Protein AF-A0A3B4WWG0-F1 (afdb_monomer)

Structure (mmCIF, N/CA/C/O backbone):
data_AF-A0A3B4WWG0-F1
#
_entry.id   AF-A0A3B4WWG0-F1
#
loop_
_atom_site.group_PDB
_atom_site.id
_atom_site.type_symbol
_atom_site.label_atom_id
_atom_site.label_alt_id
_atom_site.label_comp_id
_atom_site.label_asym_id
_atom_site.label_entity_id
_atom_site.label_seq_id
_atom_site.pdbx_PDB_ins_code
_atom_site.Cartn_x
_atom_site.Cartn_y
_atom_site.Cartn_z
_atom_site.occupancy
_atom_site.B_iso_or_equiv
_atom_site.auth_seq_id
_atom_site.auth_comp_id
_atom_site.auth_asym_id
_atom_site.auth_atom_id
_atom_site.pdbx_PDB_model_num
ATOM 1 N N . MET A 1 1 ? 19.763 -16.076 -14.778 1.00 58.22 1 MET A N 1
ATOM 2 C CA . MET A 1 1 ? 20.354 -15.865 -13.438 1.00 58.22 1 MET A CA 1
ATOM 3 C C . MET A 1 1 ? 19.389 -16.350 -12.348 1.00 58.22 1 MET A C 1
ATOM 5 O O . MET A 1 1 ? 18.736 -15.530 -11.707 1.00 58.22 1 MET A O 1
ATOM 9 N N . PRO A 1 2 ? 19.227 -17.671 -12.166 1.00 79.06 2 PRO A N 1
ATOM 10 C CA . PRO A 1 2 ? 18.315 -18.246 -11.165 1.00 79.06 2 PRO A CA 1
ATOM 11 C C . PRO A 1 2 ? 18.688 -17.908 -9.708 1.00 79.06 2 PRO A C 1
ATOM 13 O O . PRO A 1 2 ? 17.822 -17.850 -8.837 1.00 79.06 2 PRO A O 1
ATOM 16 N N . GLU A 1 3 ? 19.957 -17.619 -9.438 1.00 89.00 3 GLU A N 1
ATOM 17 C CA . GLU A 1 3 ? 20.491 -17.229 -8.126 1.00 89.00 3 GLU A CA 1
ATOM 18 C C . GLU A 1 3 ? 19.972 -15.855 -7.695 1.00 89.00 3 GLU A C 1
ATOM 20 O O . GLU A 1 3 ? 19.573 -15.683 -6.547 1.00 89.00 3 GLU A O 1
ATOM 25 N N . VAL A 1 4 ? 19.889 -14.903 -8.631 1.00 91.31 4 VAL A N 1
ATOM 26 C CA . VAL A 1 4 ? 19.341 -13.560 -8.377 1.00 91.31 4 VAL A CA 1
ATOM 27 C C . VAL A 1 4 ? 17.855 -13.646 -8.030 1.00 91.31 4 VAL A C 1
ATOM 29 O O . VAL A 1 4 ? 17.405 -13.010 -7.083 1.00 91.31 4 VAL A O 1
ATOM 32 N N . GLY A 1 5 ? 17.095 -14.489 -8.739 1.00 90.12 5 GLY A N 1
ATOM 33 C CA . GLY A 1 5 ? 15.681 -14.720 -8.432 1.00 90.12 5 GLY A CA 1
ATOM 34 C C . GLY A 1 5 ? 15.465 -15.333 -7.044 1.00 90.12 5 GLY A C 1
ATOM 35 O O . GLY A 1 5 ? 14.559 -14.918 -6.322 1.00 90.12 5 GLY A O 1
ATOM 36 N N . ARG A 1 6 ? 16.325 -16.278 -6.639 1.00 89.81 6 ARG A N 1
ATOM 37 C CA . ARG A 1 6 ? 16.309 -16.847 -5.281 1.00 89.81 6 ARG A CA 1
ATOM 38 C C . ARG A 1 6 ? 16.653 -15.805 -4.220 1.00 89.81 6 ARG A C 1
ATOM 40 O O . ARG A 1 6 ? 15.915 -15.686 -3.251 1.00 89.81 6 ARG A O 1
ATOM 47 N N . LEU A 1 7 ? 17.706 -15.018 -4.429 1.00 91.94 7 LEU A N 1
ATOM 48 C CA . LEU A 1 7 ? 18.106 -13.962 -3.499 1.00 91.94 7 LEU A CA 1
ATOM 49 C C . LEU A 1 7 ? 16.988 -12.930 -3.299 1.00 91.94 7 LEU A C 1
ATOM 51 O O . LEU A 1 7 ? 16.643 -12.613 -2.166 1.00 91.94 7 LEU A O 1
ATOM 55 N N . LEU A 1 8 ? 16.372 -12.456 -4.385 1.00 87.00 8 LEU A N 1
ATOM 56 C CA . LEU A 1 8 ? 15.265 -11.497 -4.319 1.00 87.00 8 LEU A CA 1
ATOM 57 C C . LEU A 1 8 ? 14.058 -12.055 -3.557 1.00 87.00 8 LEU A C 1
ATOM 59 O O . LEU A 1 8 ? 13.416 -11.326 -2.797 1.00 87.00 8 LEU A O 1
ATOM 63 N N . LYS A 1 9 ? 13.760 -13.347 -3.729 1.00 82.12 9 LYS A N 1
ATOM 64 C CA . LYS A 1 9 ? 12.702 -14.024 -2.976 1.00 82.12 9 LYS A CA 1
ATOM 65 C C . LYS A 1 9 ? 13.017 -14.054 -1.480 1.00 82.12 9 LYS A C 1
ATOM 67 O O . LYS A 1 9 ? 12.163 -13.653 -0.695 1.00 82.12 9 LYS A O 1
ATOM 72 N N . GLU A 1 10 ? 14.218 -14.475 -1.092 1.00 90.12 10 GLU A N 1
ATOM 73 C CA . GLU A 1 10 ? 14.619 -14.526 0.322 1.00 90.12 10 GLU A CA 1
ATOM 74 C C . GLU A 1 10 ? 14.648 -13.128 0.953 1.00 90.12 10 GLU A C 1
ATOM 76 O O . GLU A 1 10 ? 14.090 -12.925 2.027 1.00 90.12 10 GLU A O 1
ATOM 81 N N . MET A 1 11 ? 15.175 -12.120 0.250 1.00 86.06 11 MET A N 1
ATOM 82 C CA . MET A 1 11 ? 15.139 -10.727 0.712 1.00 86.06 11 MET A CA 1
ATOM 83 C C . MET A 1 11 ? 13.705 -10.218 0.913 1.00 86.06 11 MET A C 1
ATOM 85 O O . MET A 1 11 ? 13.432 -9.509 1.881 1.00 86.06 11 MET A O 1
ATOM 89 N N . SER A 1 12 ? 12.780 -10.599 0.027 1.00 81.50 12 SER A N 1
ATOM 90 C CA . SER A 1 12 ? 11.363 -10.239 0.149 1.00 81.50 12 SER A CA 1
ATOM 91 C C . SER A 1 12 ? 10.706 -10.905 1.360 1.00 81.50 12 SER A C 1
ATOM 93 O O . SER A 1 12 ? 9.911 -10.267 2.046 1.00 81.50 12 SER A O 1
ATOM 95 N N . LEU A 1 13 ? 11.041 -12.167 1.647 1.00 82.75 13 LEU A N 1
ATOM 96 C CA . LEU A 1 13 ? 10.559 -12.871 2.839 1.00 82.75 13 LEU A CA 1
ATOM 97 C C . LEU A 1 13 ? 11.093 -12.218 4.121 1.00 82.75 13 LEU A C 1
ATOM 99 O O . LEU A 1 13 ? 10.299 -11.879 4.994 1.00 82.75 13 LEU A O 1
ATOM 103 N N . CYS A 1 14 ? 12.395 -11.922 4.184 1.00 86.75 14 CYS A N 1
ATOM 104 C CA . CYS A 1 14 ? 13.001 -11.224 5.320 1.00 86.75 14 CYS A CA 1
ATOM 105 C C . CYS A 1 14 ? 12.363 -9.850 5.577 1.00 86.75 14 CYS A C 1
ATOM 107 O O . CYS A 1 14 ? 12.158 -9.463 6.727 1.00 86.75 14 CYS A O 1
ATOM 109 N N . LEU A 1 15 ? 12.031 -9.105 4.517 1.00 85.31 15 LEU A N 1
ATOM 110 C CA . LEU A 1 15 ? 11.361 -7.811 4.650 1.00 85.31 15 LEU A CA 1
ATOM 111 C C . LEU A 1 15 ? 9.958 -7.952 5.259 1.00 85.31 15 LEU A C 1
ATOM 113 O O . LEU A 1 15 ? 9.583 -7.155 6.120 1.00 85.31 15 LEU A O 1
ATOM 117 N N . LEU A 1 16 ? 9.195 -8.967 4.840 1.00 80.75 16 LEU A N 1
ATOM 118 C CA . LEU A 1 16 ? 7.865 -9.242 5.391 1.00 80.75 16 LEU A CA 1
ATOM 119 C C . LEU A 1 16 ? 7.933 -9.605 6.880 1.00 80.75 16 LEU A C 1
ATOM 121 O O . LEU A 1 16 ? 7.121 -9.105 7.662 1.00 80.75 16 LEU A O 1
ATOM 125 N N . ASP A 1 17 ? 8.920 -10.409 7.278 1.00 82.06 17 ASP A N 1
ATOM 126 C CA . ASP A 1 17 ? 9.125 -10.790 8.679 1.00 82.06 17 ASP A CA 1
ATOM 127 C C . ASP A 1 17 ? 9.519 -9.581 9.541 1.00 82.06 17 ASP A C 1
ATOM 129 O O . ASP A 1 17 ? 8.916 -9.340 10.590 1.00 82.06 17 ASP A O 1
ATOM 133 N N . LEU A 1 18 ? 10.461 -8.751 9.074 1.00 87.75 18 LEU A N 1
ATOM 134 C CA . LEU A 1 18 ? 10.836 -7.506 9.759 1.00 87.75 18 LEU A CA 1
ATOM 135 C C . LEU A 1 18 ? 9.633 -6.579 9.951 1.00 87.75 18 LEU A C 1
ATOM 137 O O . LEU A 1 18 ? 9.449 -5.991 11.017 1.00 87.75 18 LEU A O 1
ATOM 141 N N . GLN A 1 19 ? 8.778 -6.471 8.940 1.00 81.00 19 GLN A N 1
ATOM 142 C CA . GLN A 1 19 ? 7.584 -5.646 9.022 1.00 81.00 19 GLN A CA 1
ATOM 143 C C . GLN A 1 19 ? 6.549 -6.202 10.015 1.00 81.00 19 GLN A C 1
ATOM 145 O O . GLN A 1 19 ? 5.923 -5.429 10.749 1.00 81.00 19 GLN A O 1
ATOM 150 N N . ALA A 1 20 ? 6.373 -7.525 10.073 1.00 80.94 20 ALA A N 1
ATOM 151 C CA . ALA A 1 20 ? 5.531 -8.173 11.076 1.00 80.94 20 ALA A CA 1
ATOM 152 C C . ALA A 1 20 ? 6.029 -7.877 12.501 1.00 80.94 20 ALA A C 1
ATOM 154 O O . ALA A 1 20 ? 5.230 -7.507 13.366 1.00 80.94 20 ALA A O 1
ATOM 155 N N . LEU A 1 21 ? 7.346 -7.939 12.721 1.00 83.44 21 LEU A N 1
ATOM 156 C CA . LEU A 1 21 ? 7.971 -7.593 13.999 1.00 83.44 21 LEU A CA 1
ATOM 157 C C . LEU A 1 21 ? 7.757 -6.119 14.367 1.00 83.44 21 LEU A C 1
ATOM 159 O O . LEU A 1 21 ? 7.368 -5.826 15.497 1.00 83.44 21 LEU A O 1
ATOM 163 N N . CYS A 1 22 ? 7.907 -5.188 13.421 1.00 86.00 22 CYS A N 1
ATOM 164 C CA . CYS A 1 22 ? 7.608 -3.771 13.654 1.00 86.00 22 CYS A CA 1
ATOM 165 C C . CYS A 1 22 ? 6.151 -3.544 14.095 1.00 86.00 22 CYS A C 1
ATOM 167 O O . CYS A 1 22 ? 5.897 -2.762 15.012 1.00 86.00 22 CYS A O 1
ATOM 169 N N . ASN A 1 23 ? 5.191 -4.257 13.497 1.00 81.81 23 ASN A N 1
ATOM 170 C CA . ASN A 1 23 ? 3.783 -4.178 13.898 1.00 81.81 23 ASN A CA 1
ATOM 171 C C . ASN A 1 23 ? 3.547 -4.709 15.317 1.00 81.81 23 ASN A C 1
ATOM 173 O O . ASN A 1 23 ? 2.795 -4.099 16.077 1.00 81.81 23 ASN A O 1
ATOM 177 N N . ILE A 1 24 ? 4.202 -5.809 15.693 1.00 84.75 24 ILE A N 1
ATOM 178 C CA . ILE A 1 24 ? 4.153 -6.357 17.057 1.00 84.75 24 ILE A 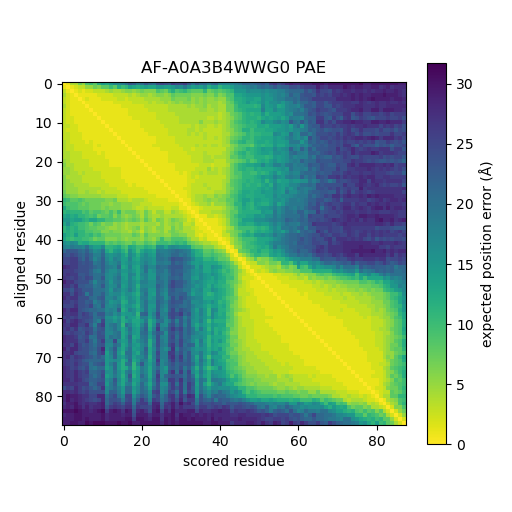CA 1
ATOM 179 C C . ILE A 1 24 ? 4.706 -5.341 18.061 1.00 84.75 24 ILE A C 1
ATOM 181 O O . ILE A 1 24 ? 4.071 -5.073 19.082 1.00 84.75 24 ILE A O 1
ATOM 185 N N . LEU A 1 25 ? 5.860 -4.738 17.762 1.00 85.81 25 LEU A N 1
ATOM 186 C CA . LEU A 1 25 ? 6.472 -3.717 18.615 1.00 85.81 25 LEU A CA 1
ATOM 187 C C . LEU A 1 25 ? 5.555 -2.496 18.769 1.00 85.81 25 LEU A C 1
ATOM 189 O O . LEU A 1 25 ? 5.369 -2.013 19.884 1.00 85.81 25 LEU A O 1
ATOM 193 N N . ALA A 1 26 ? 4.915 -2.045 17.686 1.00 85.38 26 ALA A N 1
ATOM 194 C CA . ALA A 1 26 ? 3.952 -0.947 17.726 1.00 85.38 26 ALA A CA 1
ATOM 195 C C . ALA A 1 26 ? 2.697 -1.287 18.553 1.00 85.38 26 ALA A C 1
ATOM 197 O O . ALA A 1 26 ? 2.233 -0.455 19.332 1.00 85.38 26 ALA A O 1
ATOM 198 N N . GLN A 1 27 ? 2.162 -2.508 18.429 1.00 83.81 27 GLN A N 1
ATOM 199 C CA . GLN A 1 27 ? 1.044 -2.985 19.254 1.00 83.81 27 GLN A CA 1
ATOM 200 C C . GLN A 1 27 ? 1.416 -2.976 20.740 1.00 83.81 27 GLN A C 1
ATOM 202 O O . GLN A 1 27 ? 0.682 -2.416 21.553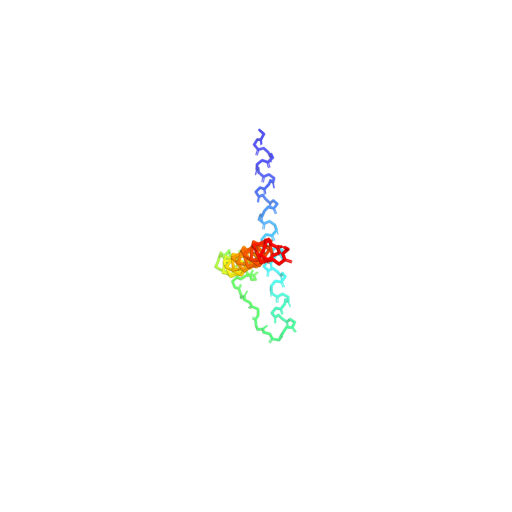 1.00 83.81 27 GLN A O 1
ATOM 207 N N . ARG A 1 28 ? 2.593 -3.513 21.081 1.00 86.31 28 ARG A N 1
ATOM 208 C CA . ARG A 1 28 ? 3.108 -3.541 22.457 1.00 86.31 28 ARG A CA 1
ATOM 209 C C . ARG A 1 28 ? 3.336 -2.143 23.020 1.00 86.31 28 ARG A C 1
ATOM 211 O O . ARG A 1 28 ? 2.952 -1.892 24.157 1.00 86.31 28 ARG A O 1
ATOM 218 N N . ALA A 1 29 ? 3.896 -1.230 22.229 1.00 87.25 29 ALA A N 1
ATOM 219 C CA . ALA A 1 29 ? 4.090 0.164 22.629 1.00 87.25 29 ALA A CA 1
ATOM 220 C C . ALA A 1 29 ? 2.760 0.879 22.932 1.00 87.25 29 ALA A C 1
ATOM 222 O O . ALA A 1 29 ? 2.716 1.768 23.775 1.00 87.25 29 ALA A O 1
ATOM 223 N N . GLN A 1 30 ? 1.665 0.463 22.290 1.00 90.56 30 GLN A N 1
ATOM 224 C CA . GLN A 1 30 ? 0.308 0.959 22.550 1.00 90.56 30 GLN A CA 1
ATOM 225 C C . GLN A 1 30 ? -0.411 0.208 23.688 1.00 90.56 30 GLN A C 1
ATOM 227 O O . GLN A 1 30 ? -1.606 0.415 23.886 1.00 90.56 30 GLN A O 1
ATOM 232 N N . GLY A 1 31 ? 0.270 -0.700 24.397 1.00 90.12 31 GLY A N 1
ATOM 233 C CA . GLY A 1 31 ? -0.325 -1.526 25.453 1.00 90.12 31 GLY A CA 1
ATOM 234 C C . GLY A 1 31 ? -1.278 -2.616 24.946 1.00 90.12 31 GLY A C 1
ATOM 235 O O . GLY A 1 31 ? -2.005 -3.204 25.742 1.00 90.12 31 GLY A O 1
ATOM 236 N N . LYS A 1 32 ? -1.295 -2.893 23.636 1.00 84.44 32 LYS A N 1
ATOM 237 C CA . LYS A 1 32 ? -2.127 -3.941 23.030 1.00 84.44 32 LYS A CA 1
ATOM 238 C C . LYS A 1 32 ? -1.428 -5.294 23.116 1.00 84.44 32 LYS A C 1
ATOM 240 O O . LYS A 1 32 ? -0.197 -5.388 23.070 1.00 84.44 32 LYS A O 1
ATOM 245 N N . GLU A 1 33 ? -2.222 -6.353 23.192 1.00 85.50 33 GLU A N 1
ATOM 246 C CA . GLU A 1 33 ? -1.710 -7.715 23.092 1.00 85.50 33 GLU A CA 1
ATOM 247 C C . GLU A 1 33 ? -1.177 -7.972 21.666 1.00 85.50 33 GLU A C 1
ATOM 249 O O . GLU A 1 33 ? -1.849 -7.621 20.688 1.00 85.50 33 GLU A O 1
ATOM 254 N N . PRO A 1 34 ? 0.047 -8.511 21.516 1.00 79.31 34 PRO A N 1
ATOM 255 C CA . PRO A 1 34 ? 0.648 -8.724 20.209 1.00 79.31 34 PRO A CA 1
ATOM 256 C C . PRO A 1 34 ? -0.056 -9.864 19.473 1.00 79.31 34 PRO A C 1
ATOM 258 O O . PRO A 1 34 ? -0.410 -10.881 20.065 1.00 79.31 34 PRO A O 1
ATOM 261 N N . ASN A 1 35 ? -0.226 -9.727 18.158 1.00 75.75 35 ASN A N 1
ATOM 262 C CA . ASN A 1 35 ? -0.829 -10.789 17.358 1.00 75.75 35 ASN A CA 1
ATOM 263 C C . ASN A 1 35 ? 0.065 -12.048 17.361 1.00 75.75 35 ASN A C 1
ATOM 265 O O . ASN A 1 35 ? 1.144 -12.059 16.766 1.00 75.75 35 ASN A O 1
ATOM 269 N N . LEU A 1 36 ? -0.410 -13.116 18.010 1.00 73.06 36 LEU A N 1
ATOM 270 C CA . LEU A 1 36 ? 0.331 -14.368 18.177 1.00 73.06 36 LEU A CA 1
ATOM 271 C C . LEU A 1 36 ? 0.667 -15.040 16.836 1.00 73.06 36 LEU A C 1
ATOM 273 O O . LEU A 1 36 ? 1.723 -15.646 16.694 1.00 73.06 36 LEU A O 1
ATOM 277 N N . SER A 1 37 ? -0.200 -14.906 15.829 1.00 75.06 37 SER A N 1
ATOM 278 C CA . SER A 1 37 ? 0.041 -15.461 14.494 1.00 75.06 37 SER A CA 1
ATOM 279 C C . SER A 1 37 ? 1.211 -14.762 13.798 1.00 75.06 37 SER A C 1
ATOM 281 O O . SER A 1 37 ? 2.059 -15.436 13.220 1.00 75.06 37 SER A O 1
ATOM 283 N N . LEU A 1 38 ? 1.315 -13.433 13.919 1.00 68.75 38 LEU A N 1
ATOM 284 C CA . LEU A 1 38 ? 2.485 -12.686 13.443 1.00 68.75 38 LEU A CA 1
ATOM 285 C C . LEU A 1 38 ? 3.755 -13.079 14.208 1.00 68.75 38 LEU A C 1
ATOM 287 O O . LEU A 1 38 ? 4.807 -13.234 13.596 1.00 68.75 38 LEU A O 1
ATOM 291 N N . LEU A 1 39 ? 3.659 -13.263 15.530 1.00 74.44 39 LEU A N 1
ATOM 292 C CA . LEU A 1 39 ? 4.800 -13.640 16.373 1.00 74.44 39 LEU A CA 1
ATOM 293 C C . LEU A 1 39 ? 5.363 -15.020 16.005 1.00 74.44 39 LEU A C 1
ATOM 295 O O . LEU A 1 39 ? 6.570 -15.228 16.046 1.00 74.44 39 LEU A O 1
ATOM 299 N N . LEU A 1 40 ? 4.489 -15.948 15.619 1.00 76.69 40 LEU A N 1
ATOM 300 C CA . LEU A 1 40 ? 4.855 -17.303 15.208 1.00 76.69 40 LEU A CA 1
ATOM 301 C C . LEU A 1 40 ? 5.303 -17.389 13.737 1.00 76.69 40 LEU A C 1
ATOM 303 O O . LEU A 1 40 ? 5.437 -18.491 13.207 1.00 76.69 40 LEU A O 1
ATOM 307 N N . GLY A 1 41 ? 5.499 -16.254 13.052 1.00 67.12 41 GLY A N 1
ATOM 308 C CA . GLY A 1 41 ? 5.893 -16.229 11.640 1.00 67.12 41 GLY A CA 1
ATOM 309 C C . GLY A 1 41 ? 4.826 -16.807 10.706 1.00 67.12 41 GLY A C 1
ATOM 310 O O . GLY A 1 41 ? 5.107 -17.157 9.556 1.00 67.12 41 GLY A O 1
ATOM 311 N N . MET A 1 42 ? 3.580 -16.932 11.177 1.00 68.38 42 MET A N 1
ATOM 312 C CA . MET A 1 42 ? 2.481 -17.330 10.314 1.00 68.38 42 MET A CA 1
ATOM 313 C C . MET A 1 42 ? 2.202 -16.159 9.384 1.00 68.38 42 MET A C 1
ATOM 315 O O . MET A 1 42 ? 1.952 -15.037 9.823 1.00 68.38 42 MET A O 1
ATOM 319 N N . LYS A 1 43 ? 2.257 -16.420 8.077 1.00 60.00 43 LYS A N 1
ATOM 320 C CA . LYS A 1 43 ? 2.041 -15.409 7.041 1.00 60.00 43 LYS A CA 1
ATOM 321 C C . LYS A 1 43 ? 0.620 -14.850 7.151 1.00 60.00 43 LYS A C 1
ATOM 323 O O . LYS A 1 43 ? -0.295 -15.345 6.497 1.00 60.00 43 LYS A O 1
ATOM 328 N N . CYS A 1 44 ? 0.414 -13.804 7.948 1.00 56.19 44 CYS A N 1
ATOM 329 C CA . CYS A 1 44 ? -0.830 -13.044 7.950 1.00 56.19 44 CYS A CA 1
ATOM 330 C C . CYS A 1 44 ? -0.844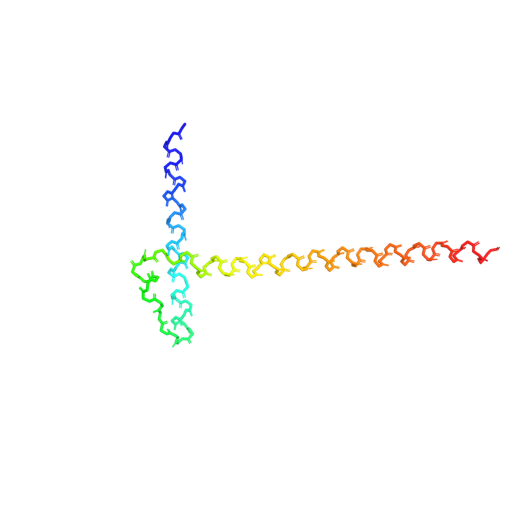 -12.149 6.709 1.00 56.19 44 CYS A C 1
ATOM 332 O O . CYS A 1 44 ? -0.613 -10.944 6.766 1.00 56.19 44 CYS A O 1
ATOM 334 N N . THR A 1 45 ? -1.140 -12.757 5.564 1.00 54.09 45 THR A N 1
ATOM 335 C CA . THR A 1 45 ? -1.356 -12.077 4.280 1.00 54.09 45 THR A CA 1
ATOM 336 C C . THR A 1 45 ? -2.462 -11.012 4.348 1.00 54.09 45 THR A C 1
ATOM 338 O O . THR A 1 45 ? -2.510 -10.121 3.502 1.00 54.09 45 THR A O 1
ATOM 341 N N . GLY A 1 46 ? -3.337 -11.064 5.360 1.00 52.78 46 GLY A N 1
ATOM 342 C CA . GLY A 1 46 ? -4.519 -10.211 5.488 1.00 52.78 46 GLY A CA 1
ATOM 343 C C . GLY A 1 46 ? -4.254 -8.774 5.944 1.00 52.78 46 GLY A C 1
ATOM 344 O O . GLY A 1 46 ? -4.776 -7.846 5.333 1.00 52.78 46 GLY A O 1
ATOM 345 N N . THR A 1 47 ? -3.438 -8.554 6.980 1.00 49.66 47 THR A N 1
ATOM 346 C CA . THR A 1 47 ? -3.348 -7.228 7.627 1.00 49.66 47 THR A CA 1
ATOM 347 C C . THR A 1 47 ? -2.585 -6.215 6.773 1.00 49.66 47 THR A C 1
ATOM 349 O O . THR A 1 47 ? -3.043 -5.090 6.596 1.00 49.66 47 THR A O 1
ATOM 352 N N . PHE A 1 48 ? -1.461 -6.610 6.167 1.00 53.19 48 PHE A N 1
ATOM 353 C CA . PHE A 1 48 ? -0.715 -5.729 5.260 1.00 53.19 48 PHE A CA 1
ATOM 354 C C . PHE A 1 48 ? -1.471 -5.470 3.953 1.00 53.19 48 PHE A C 1
ATOM 356 O O . PHE A 1 48 ? -1.546 -4.329 3.507 1.00 53.19 48 PHE A O 1
ATOM 363 N N . SER A 1 49 ? -2.111 -6.501 3.387 1.00 57.19 49 SER A N 1
ATOM 364 C CA . SER A 1 49 ? -3.018 -6.337 2.245 1.00 57.19 49 SER A CA 1
ATOM 365 C C . SER A 1 49 ? -4.135 -5.341 2.568 1.00 57.19 49 SER A C 1
ATOM 367 O O . SER A 1 49 ? -4.470 -4.510 1.731 1.00 57.19 49 SER A O 1
ATOM 369 N N . TYR A 1 50 ? -4.687 -5.373 3.782 1.00 63.22 50 TYR A N 1
ATOM 370 C CA . TYR A 1 50 ? -5.714 -4.426 4.202 1.00 63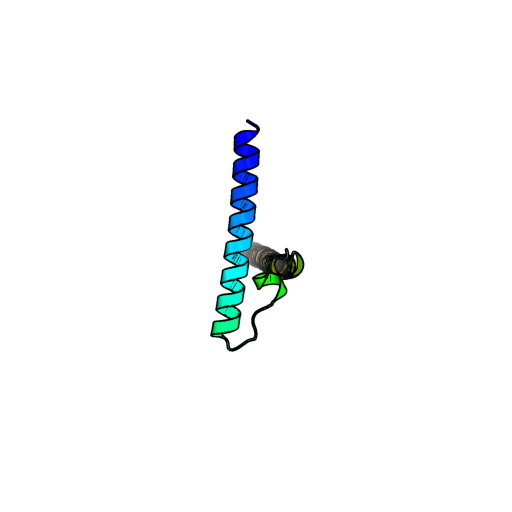.22 50 TYR A CA 1
ATOM 371 C C . TYR A 1 50 ? -5.182 -2.988 4.293 1.00 63.22 50 TYR A C 1
ATOM 373 O O . TYR A 1 50 ? -5.745 -2.096 3.662 1.00 63.22 50 TYR A O 1
ATOM 381 N N . PHE A 1 51 ? -4.066 -2.755 4.994 1.00 68.06 51 PHE A N 1
ATOM 382 C CA . PHE A 1 51 ? -3.464 -1.417 5.091 1.00 68.06 51 PHE A CA 1
ATOM 383 C C . PHE A 1 51 ? -3.046 -0.858 3.725 1.00 68.06 51 PHE A C 1
ATOM 385 O O . PHE A 1 51 ? -3.307 0.310 3.439 1.00 68.06 51 PHE A O 1
ATOM 392 N N . LEU A 1 52 ? -2.453 -1.686 2.859 1.00 73.88 52 LEU A N 1
ATOM 393 C CA . LEU A 1 52 ? -2.121 -1.291 1.491 1.00 73.88 52 LEU A CA 1
ATOM 394 C C . LEU A 1 52 ? -3.367 -0.962 0.668 1.00 73.88 52 LEU A C 1
ATOM 396 O O . LEU A 1 52 ? -3.356 0.027 -0.056 1.00 73.88 52 LEU A O 1
ATOM 400 N N . ARG A 1 53 ? -4.448 -1.745 0.787 1.00 73.56 53 ARG A N 1
ATOM 401 C CA . ARG A 1 53 ? -5.722 -1.448 0.110 1.00 73.56 53 ARG A CA 1
ATOM 402 C C . ARG A 1 53 ? -6.295 -0.110 0.568 1.00 73.56 53 ARG A C 1
ATOM 404 O O . ARG A 1 53 ? -6.705 0.675 -0.278 1.00 73.56 53 ARG A O 1
ATOM 411 N N . VAL A 1 54 ? -6.274 0.175 1.871 1.00 78.94 54 VAL A N 1
ATOM 412 C CA . VAL A 1 54 ? -6.731 1.464 2.415 1.00 78.94 54 VAL A CA 1
ATOM 413 C C . VAL A 1 54 ? -5.876 2.614 1.878 1.00 78.94 54 VAL A C 1
ATOM 415 O O . VAL A 1 54 ? -6.420 3.572 1.338 1.00 78.94 54 VAL A O 1
ATOM 418 N N . LYS A 1 55 ? -4.542 2.503 1.927 1.00 86.81 55 LYS A N 1
ATOM 419 C CA . LYS A 1 55 ? -3.648 3.544 1.390 1.00 86.81 55 LYS A CA 1
ATOM 420 C C . LYS A 1 55 ? -3.789 3.742 -0.116 1.00 86.81 55 LYS A C 1
ATOM 422 O O . LYS A 1 55 ? -3.738 4.875 -0.584 1.00 86.81 55 LYS A O 1
ATOM 427 N N . LEU A 1 56 ? -4.023 2.673 -0.871 1.00 90.50 56 LEU A N 1
ATOM 428 C CA . LEU A 1 56 ? -4.280 2.762 -2.306 1.00 90.50 56 LEU A CA 1
ATOM 429 C C . LEU A 1 56 ? -5.588 3.512 -2.604 1.00 90.50 56 LEU A C 1
ATOM 431 O O . LEU A 1 56 ? -5.628 4.320 -3.532 1.00 90.50 56 LEU A O 1
ATOM 435 N N . LEU A 1 57 ? -6.636 3.288 -1.804 1.00 91.56 57 LEU A N 1
ATOM 436 C CA . LEU A 1 57 ? -7.898 4.025 -1.911 1.00 91.56 57 LEU A CA 1
ATOM 437 C C . LEU A 1 57 ? -7.715 5.516 -1.596 1.00 91.56 57 LEU A C 1
ATOM 439 O O . LEU A 1 57 ? -8.198 6.350 -2.360 1.00 91.56 57 LEU A O 1
ATOM 443 N N . GLU A 1 58 ? -6.985 5.850 -0.528 1.00 94.75 58 GLU A N 1
ATOM 444 C CA . GLU A 1 58 ? -6.682 7.240 -0.149 1.00 94.75 58 GLU A CA 1
ATOM 445 C C . GLU A 1 58 ? -5.903 7.976 -1.252 1.00 94.75 58 GLU A C 1
ATOM 447 O O . GLU A 1 58 ? -6.282 9.075 -1.655 1.00 94.75 58 GLU A O 1
ATOM 452 N N . VAL A 1 59 ? -4.855 7.355 -1.805 1.00 94.50 59 VAL A N 1
ATOM 453 C CA . VAL A 1 59 ? -4.071 7.935 -2.912 1.00 94.50 59 VAL A CA 1
ATOM 454 C C . VAL A 1 59 ? -4.922 8.095 -4.176 1.00 94.50 59 VAL A C 1
ATOM 456 O O . VAL A 1 59 ? -4.815 9.103 -4.875 1.00 94.50 59 VAL A O 1
ATOM 459 N N . GLY A 1 60 ? -5.796 7.126 -4.464 1.00 96.00 60 GLY A N 1
ATOM 460 C CA . GLY A 1 60 ? -6.740 7.212 -5.575 1.00 96.00 60 GLY A CA 1
ATOM 461 C C . GLY A 1 60 ? -7.735 8.366 -5.425 1.00 96.00 60 GLY A C 1
ATOM 462 O O . GLY A 1 60 ? -8.058 9.013 -6.418 1.00 96.00 60 GLY 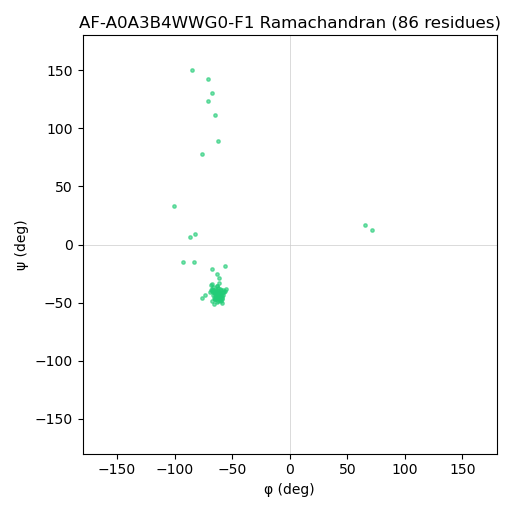A O 1
ATOM 463 N N . GLN A 1 61 ? -8.194 8.649 -4.202 1.00 97.38 61 GLN A N 1
ATOM 464 C CA . GLN A 1 61 ? -9.042 9.810 -3.924 1.00 97.38 61 GLN A CA 1
ATOM 465 C C . GLN A 1 61 ? -8.274 11.115 -4.120 1.00 97.38 61 GLN A C 1
ATOM 467 O O . GLN A 1 61 ? -8.723 11.960 -4.885 1.00 97.38 61 GLN A O 1
ATOM 472 N N . LEU A 1 62 ? -7.075 11.228 -3.547 1.00 97.94 62 LEU A N 1
ATOM 473 C CA . LEU A 1 62 ? -6.242 12.418 -3.710 1.00 97.94 62 LEU A CA 1
ATOM 474 C C . LEU A 1 62 ? -5.977 12.737 -5.189 1.00 97.94 62 LEU A C 1
ATOM 476 O O . LEU A 1 62 ? -5.975 13.899 -5.591 1.00 97.94 62 LEU A O 1
ATOM 480 N N . ARG A 1 63 ? -5.777 11.712 -6.029 1.00 97.94 63 ARG A N 1
ATOM 481 C CA . ARG A 1 63 ? -5.615 11.910 -7.475 1.00 97.94 63 ARG A CA 1
ATOM 482 C C . ARG A 1 63 ? -6.858 12.531 -8.117 1.00 97.94 63 ARG A C 1
ATOM 484 O O . ARG A 1 63 ? -6.699 13.440 -8.926 1.00 97.94 63 ARG A O 1
ATOM 491 N N . ARG A 1 64 ? -8.058 12.069 -7.745 1.00 98.31 64 ARG A N 1
ATOM 492 C CA . ARG A 1 64 ? -9.324 12.647 -8.224 1.00 98.31 64 ARG A CA 1
ATOM 493 C C . ARG A 1 64 ? -9.466 14.103 -7.795 1.00 98.31 64 ARG A C 1
ATOM 495 O O . ARG A 1 64 ? -9.774 14.936 -8.638 1.00 98.31 64 ARG A O 1
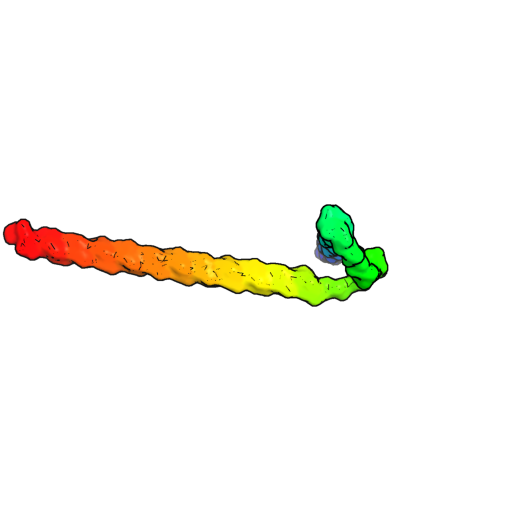ATOM 502 N N . ASP A 1 65 ? -9.154 14.406 -6.537 1.00 98.31 65 ASP A N 1
ATOM 503 C CA . ASP A 1 65 ? -9.247 15.766 -5.996 1.00 98.31 65 ASP A CA 1
ATOM 504 C C . ASP A 1 65 ? -8.307 16.729 -6.744 1.00 98.31 65 ASP A C 1
ATOM 506 O O . ASP A 1 65 ? -8.681 17.847 -7.092 1.00 98.31 65 ASP A O 1
ATOM 510 N N . ILE A 1 66 ? -7.085 16.281 -7.062 1.00 98.50 66 ILE A N 1
ATOM 511 C CA . ILE A 1 66 ? -6.136 17.062 -7.867 1.00 98.50 66 ILE A CA 1
ATOM 512 C C . ILE A 1 66 ? -6.685 17.319 -9.277 1.00 98.50 66 ILE A C 1
ATOM 514 O O . ILE A 1 66 ? -6.538 18.426 -9.800 1.00 98.50 66 ILE A O 1
ATOM 518 N N . ASP A 1 67 ? -7.270 16.310 -9.919 1.00 98.56 67 ASP A N 1
ATOM 519 C CA . ASP A 1 67 ? -7.793 16.450 -11.279 1.00 98.56 67 ASP A CA 1
ATOM 520 C C . ASP A 1 67 ? -9.026 17.376 -11.317 1.00 98.56 67 ASP A C 1
ATOM 522 O O . ASP A 1 67 ? -9.164 18.181 -12.241 1.00 98.56 67 ASP A O 1
ATOM 526 N N . GLU A 1 68 ? -9.859 17.360 -10.275 1.00 98.56 68 GLU A N 1
ATOM 527 C CA . GLU A 1 68 ? -10.964 18.309 -10.098 1.00 98.56 68 GLU A CA 1
ATOM 528 C C . GLU A 1 68 ? -10.471 19.745 -9.865 1.00 98.56 68 GLU A C 1
ATOM 530 O O . GLU A 1 68 ? -10.958 20.679 -10.507 1.00 98.56 68 GLU A O 1
ATOM 535 N N . LEU A 1 69 ? -9.443 19.930 -9.029 1.00 98.50 69 LEU A N 1
ATOM 536 C CA . LEU A 1 69 ? -8.807 21.236 -8.832 1.00 98.50 69 LEU A CA 1
ATOM 537 C C . LEU A 1 69 ? -8.240 21.795 -10.140 1.00 98.50 69 LEU A C 1
ATOM 539 O O . LEU A 1 69 ? -8.455 22.967 -10.451 1.00 98.50 69 LEU A O 1
ATOM 543 N N . ARG A 1 70 ? -7.550 20.965 -10.933 1.00 98.44 70 ARG A N 1
ATOM 544 C CA . ARG A 1 70 ? -7.040 21.372 -12.252 1.00 98.44 70 ARG A CA 1
ATOM 545 C C . ARG A 1 70 ? -8.165 21.830 -13.168 1.00 98.44 70 ARG A C 1
ATOM 547 O O . ARG A 1 70 ? -8.036 22.883 -13.785 1.00 98.44 70 ARG A O 1
ATOM 554 N N . LYS A 1 71 ? -9.264 21.073 -13.223 1.00 98.06 71 LYS A N 1
ATOM 555 C CA . LYS A 1 71 ? -10.437 21.429 -14.025 1.00 98.06 71 LYS A CA 1
ATOM 556 C C . LYS A 1 71 ? -11.023 22.774 -13.591 1.00 98.06 71 LYS A C 1
ATOM 558 O O . LYS A 1 71 ? -11.206 23.642 -14.433 1.00 98.06 71 LYS A O 1
ATOM 563 N N . SER A 1 72 ? -11.226 22.975 -12.290 1.00 97.94 72 SER A N 1
ATOM 564 C CA . SER A 1 72 ? -11.748 24.232 -11.737 1.00 97.94 72 SER A CA 1
ATOM 565 C C . SER A 1 72 ? -10.871 25.441 -12.097 1.00 97.94 72 SER A C 1
ATOM 567 O O . SER A 1 72 ? -11.376 26.478 -12.529 1.00 97.94 72 SER A O 1
ATOM 569 N N . ILE A 1 73 ? -9.544 25.295 -12.003 1.00 97.31 73 ILE A N 1
ATOM 570 C CA . ILE A 1 73 ? -8.592 26.341 -12.407 1.00 97.31 73 ILE A CA 1
ATOM 571 C C . ILE A 1 73 ? -8.710 26.640 -13.907 1.00 97.31 73 ILE A C 1
ATOM 573 O O . ILE A 1 73 ? -8.761 27.809 -14.294 1.00 97.31 73 ILE A O 1
ATOM 577 N N . SER A 1 74 ? -8.768 25.607 -14.751 1.00 96.62 74 SER A N 1
ATOM 578 C CA . SER A 1 74 ? -8.921 25.769 -16.201 1.00 96.62 74 SER A CA 1
ATOM 579 C C . SER A 1 74 ? -10.240 26.443 -16.576 1.00 96.62 74 SER A C 1
ATOM 581 O O . SER A 1 74 ? -10.230 27.377 -17.376 1.00 96.62 74 SER A O 1
ATOM 583 N N . ASP A 1 75 ? -11.351 26.030 -15.963 1.00 96.31 75 ASP A N 1
ATOM 584 C CA . ASP A 1 75 ? -12.671 26.624 -16.184 1.00 96.31 75 ASP A CA 1
ATOM 585 C C . ASP A 1 75 ? -12.660 28.109 -15.796 1.00 96.31 75 ASP A C 1
ATOM 587 O O . ASP A 1 75 ? -13.150 28.962 -16.540 1.00 96.31 75 ASP A O 1
ATOM 591 N N . ARG A 1 76 ? -12.024 28.451 -14.667 1.00 94.81 76 ARG A N 1
ATOM 592 C CA . ARG A 1 76 ? -11.912 29.843 -14.221 1.00 94.81 76 ARG A CA 1
ATOM 593 C C . ARG A 1 76 ? -11.037 30.691 -15.138 1.00 94.81 76 ARG A C 1
ATOM 595 O O . ARG A 1 76 ? -11.360 31.852 -15.383 1.00 94.81 76 ARG A O 1
ATOM 602 N N . TYR A 1 77 ? -9.947 30.127 -15.651 1.00 94.12 77 TYR A N 1
ATOM 603 C CA . TYR A 1 77 ? -9.090 30.807 -16.618 1.00 94.12 77 TYR A CA 1
ATOM 604 C C . TYR A 1 77 ? -9.827 31.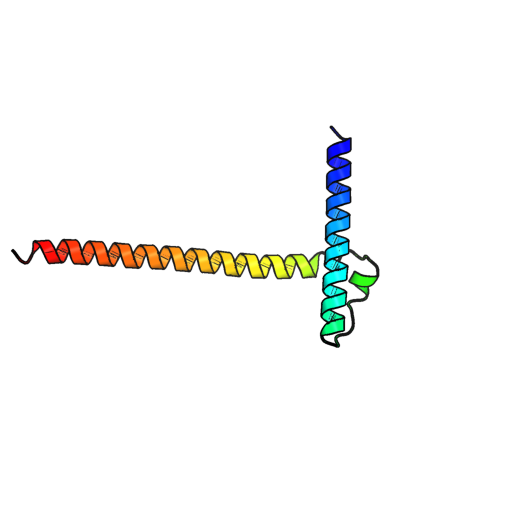072 -17.937 1.00 94.12 77 TYR A C 1
ATOM 606 O O . TYR A 1 77 ? -9.759 32.183 -18.459 1.00 94.12 77 TYR A O 1
ATOM 614 N N . ALA A 1 78 ? -10.580 30.091 -18.444 1.00 92.56 78 ALA A N 1
ATOM 615 C CA . ALA A 1 78 ? -11.392 30.251 -19.648 1.00 92.56 78 ALA A CA 1
ATOM 616 C C . ALA A 1 78 ? -12.473 31.331 -19.474 1.00 92.56 78 ALA A C 1
ATOM 618 O O . ALA A 1 78 ? -12.643 32.164 -20.361 1.00 92.56 78 ALA A O 1
ATOM 619 N N . GLN A 1 79 ? -13.148 31.364 -18.317 1.00 89.81 79 GLN A N 1
ATOM 620 C CA . GLN A 1 79 ? -14.099 32.430 -17.971 1.00 89.81 79 GLN A CA 1
ATOM 621 C C . GLN A 1 79 ? -13.430 33.807 -17.970 1.00 89.81 79 GLN A C 1
ATOM 623 O O . GLN A 1 79 ? -13.908 34.717 -18.634 1.00 89.81 79 GLN A O 1
ATOM 628 N N . TYR A 1 80 ? -12.294 33.952 -17.283 1.00 87.94 80 TYR A N 1
ATOM 629 C CA . TYR A 1 80 ? -11.575 35.225 -17.207 1.00 87.94 80 TYR A CA 1
ATOM 630 C C . TYR A 1 80 ? -11.107 35.726 -18.580 1.00 87.94 80 TYR A C 1
ATOM 632 O O . TYR A 1 80 ? -11.232 36.913 -18.884 1.00 87.94 80 TYR A O 1
ATOM 640 N N . MET A 1 81 ? -10.587 34.828 -19.420 1.00 83.88 81 MET A N 1
ATOM 641 C CA . MET A 1 81 ? -10.191 35.169 -20.788 1.00 83.88 81 MET A CA 1
ATOM 642 C C . MET A 1 81 ? -11.399 35.537 -21.658 1.00 83.88 81 MET A C 1
ATOM 644 O O . MET A 1 81 ? -11.302 36.468 -22.451 1.00 83.88 81 MET A O 1
ATOM 648 N N . GLY A 1 82 ? -12.542 34.869 -21.478 1.00 78.00 82 GLY A N 1
ATOM 649 C CA . GLY A 1 82 ? -13.796 35.226 -22.146 1.00 78.00 82 GLY A CA 1
ATOM 650 C C . GLY A 1 82 ? -14.334 36.598 -21.726 1.00 78.00 82 GLY A C 1
ATOM 651 O O . GLY A 1 82 ? -14.659 37.413 -22.585 1.00 78.00 82 GLY A O 1
ATOM 652 N N . ASP A 1 83 ? -14.362 36.888 -20.423 1.00 72.56 83 ASP A N 1
ATOM 653 C CA . ASP A 1 83 ? -14.853 38.160 -19.871 1.00 72.56 83 ASP A CA 1
ATOM 654 C C . ASP A 1 83 ? -13.945 39.347 -20.248 1.00 72.56 83 ASP A C 1
ATOM 656 O O . ASP A 1 83 ? -14.421 40.459 -20.500 1.00 72.56 83 ASP A O 1
ATOM 660 N N . SER A 1 84 ? -12.633 39.108 -20.353 1.00 64.69 84 SER A N 1
ATOM 661 C CA . SER A 1 84 ? -11.651 40.123 -20.764 1.00 64.69 84 SER A CA 1
ATOM 662 C C . SER A 1 84 ? -11.806 40.560 -22.229 1.00 64.69 84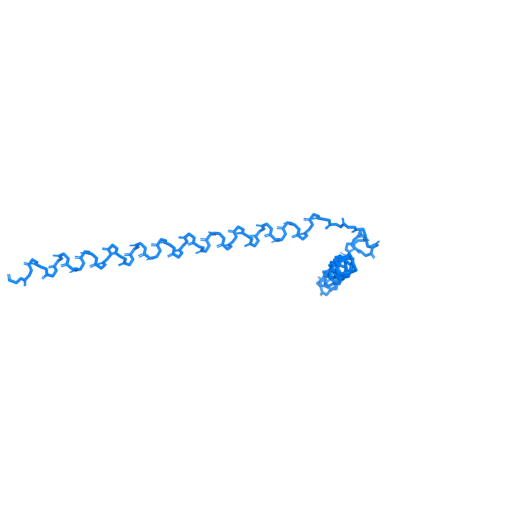 SER A C 1
ATOM 664 O O . SER A 1 84 ? -11.380 41.657 -22.575 1.00 64.69 84 SER A O 1
ATOM 666 N N . CYS A 1 85 ? -12.446 39.757 -23.088 1.00 58.47 85 CYS A N 1
ATOM 667 C CA . CYS A 1 85 ? -12.733 40.123 -24.481 1.00 58.47 85 CYS A CA 1
ATOM 668 C C . CYS A 1 85 ? -13.996 40.986 -24.662 1.00 58.47 85 CYS A C 1
ATOM 670 O O . CYS A 1 85 ? -14.175 41.557 -25.733 1.00 58.47 85 CYS A O 1
ATOM 672 N N . VAL A 1 86 ? -14.874 41.088 -23.656 1.00 57.38 86 VAL A N 1
ATOM 673 C CA . VAL A 1 86 ? -16.132 41.867 -23.737 1.00 57.38 86 VAL A CA 1
ATOM 674 C C . VAL A 1 86 ? -15.952 43.308 -23.233 1.00 57.38 86 VAL A C 1
ATOM 676 O O . VAL A 1 86 ? -16.784 44.169 -23.500 1.00 57.38 86 VAL A O 1
ATOM 679 N N . SER A 1 87 ? -14.858 43.590 -22.519 1.00 57.03 87 SER A N 1
ATOM 680 C CA . SER A 1 87 ? -14.632 44.871 -21.833 1.00 57.03 87 SER A CA 1
ATOM 681 C C . SER A 1 87 ? -13.699 45.842 -22.575 1.00 57.03 87 SER A C 1
ATOM 683 O O . SER A 1 87 ? -12.983 46.598 -21.917 1.00 57.03 8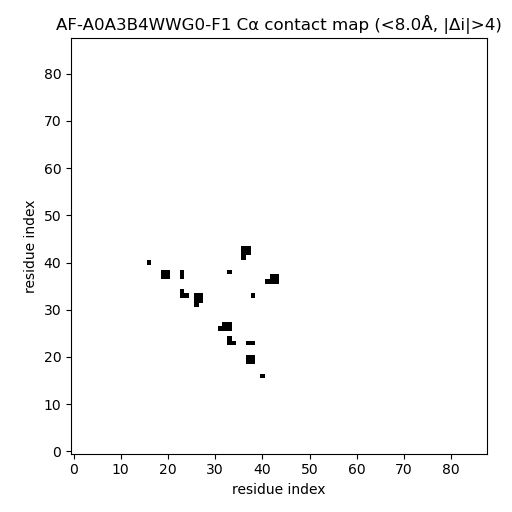7 SER A O 1
ATOM 685 N N . GLN A 1 88 ? -13.684 45.856 -23.913 1.00 47.28 88 GLN A N 1
ATOM 686 C CA . GLN A 1 88 ? -12.862 46.800 -24.685 1.00 47.28 88 GLN A CA 1
ATOM 687 C C . GLN A 1 88 ? -13.640 47.513 -25.790 1.00 47.28 88 GLN A C 1
ATOM 689 O O . GLN A 1 88 ? -14.419 46.837 -26.496 1.00 47.28 88 GLN A O 1
#

Organism: NCBI:txid1841481

Secondary structure (DSSP, 8-state):
-HHHHHHHHHHHHHHHHHHHHHHHHHHHHTTPPP-HHHHTT---HHHHHHHHHHHHHHHHHHHHHHHHHHHHHHHHHHHHHHHHTT--

Sequence (88 aa):
MPEVGRLLKEMSLCLLDLQALCNILAQRAQGKEPNLSLLLGMKCTGTFSYFLRVKLLEVGQLRRDIDELRKSISDRYAQYMGDSCVSQ

pLDDT: mean 81.81, std 13.74, range [47.28, 98.56]

Foldseek 3Di:
DVVVVVVVVVVVLVVQLVVLVVQQVVCVVVVHHGDVCSVVSNPPVPPVVVVVVVVVVVVVVVVVVVVVVVVVVVVVVVVVVVVVVVPD

Radius of gyration: 24.6 Å; Cα contacts (8 Å, |Δi|>4): 21; chains: 1; bounding box: 37×65×50 Å

Solvent-accessible surface area (backbone atoms only — not comparable to full-atom values): 4987 Å² total; per-residue (Å²): 114,71,64,59,57,50,49,54,50,53,54,51,50,52,51,52,51,53,51,41,51,52,51,36,53,53,31,45,74,71,75,40,83,55,59,63,53,51,74,70,69,43,83,64,67,59,62,60,52,47,54,51,51,52,53,50,52,53,53,53,48,54,52,52,55,52,54,49,52,52,50,53,54,50,54,52,50,50,48,51,58,55,54,64,70,71,74,117

Mean predicted aligned error: 13.28 Å

InterPro domains:
  IPR040210 Cep85/Cep85L [PTHR31075] (4-88)